Protein AF-X1A6H8-F1 (afdb_monomer_lite)

pLDDT: mean 92.16, std 10.19, range [49.0, 98.06]

Secondary structure (DSSP, 8-state):
---PEEEEEEEE--SSHHHHHHTHHHHHHHHHHHHHHHHHTSSEEEEE-SS-B-SHHHHHHHHHHHHHHT-SEEEEEESS---GGGGS---

Foldseek 3Di:
DDPAAEEEEAAEFALPVVRCVVCVVVSVVVQVVVQCVVVVVVRHDYDYQPDHDNDLVSLVVSVVVCVVVVGPYYD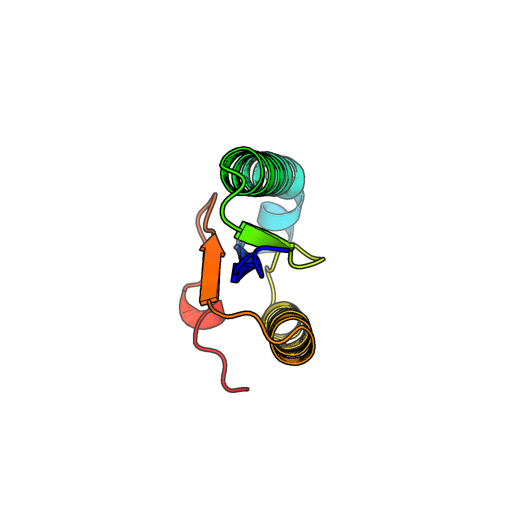YHYSDDYDPVSVVDDD

InterPro domains:
  IPR009015 L-fucose isomerase, N-terminal/central domain superfamily [SSF53743] (2-89)
  IPR012888 L-fucose isomerase, N-terminal-1 [PF07881] (4-88)
  IPR038391 L-fucose isomerase, domain 1 superfamily [G3DSA:3.40.50.1070] (1-90)

Organism: NCBI:txid412755

Sequence (91 aa):
MSNKRKLGLLTFSDGRKAVHEELLSVNKKFHDEVVSALETTGEVEVIPGETIIHEPRQAREQAAKLKTARVDATILNFSIWSFPSYTILPT

Structure (mmCIF, N/CA/C/O backbone):
data_AF-X1A6H8-F1
#
_entry.id   AF-X1A6H8-F1
#
loop_
_atom_site.group_PDB
_atom_site.id
_atom_site.type_symbol
_atom_site.label_atom_id
_atom_site.label_alt_id
_atom_site.label_comp_id
_atom_site.label_asym_id
_atom_site.label_entity_id
_atom_site.label_seq_id
_atom_site.pdbx_PDB_ins_code
_atom_site.Cartn_x
_atom_site.Cartn_y
_atom_site.Cartn_z
_atom_site.occupancy
_atom_site.B_iso_or_equiv
_atom_site.auth_seq_id
_atom_site.auth_comp_id
_atom_site.auth_asym_id
_atom_site.auth_atom_id
_atom_site.pdbx_PDB_model_num
ATOM 1 N N . MET A 1 1 ? -11.688 -0.599 25.406 1.00 49.00 1 MET A N 1
ATOM 2 C CA . MET A 1 1 ? -10.706 -0.302 24.341 1.00 49.00 1 MET A CA 1
ATOM 3 C C . MET A 1 1 ? -11.477 -0.230 23.035 1.00 49.00 1 MET A C 1
ATOM 5 O O . MET A 1 1 ? -12.216 -1.165 22.757 1.00 49.00 1 MET A O 1
ATOM 9 N N . SER A 1 2 ? -11.415 0.890 22.312 1.00 59.84 2 SER A N 1
ATOM 10 C CA . SER A 1 2 ? -12.064 0.997 20.997 1.00 59.84 2 SER A CA 1
ATOM 11 C C . SER A 1 2 ? -11.315 0.096 20.014 1.00 59.84 2 SER A C 1
ATOM 13 O O . SER A 1 2 ? -10.096 0.214 19.903 1.00 59.84 2 SER A O 1
ATOM 15 N N . ASN A 1 3 ? -12.012 -0.831 19.357 1.00 81.50 3 ASN A N 1
ATOM 16 C CA . ASN A 1 3 ? -11.427 -1.681 18.321 1.00 81.50 3 ASN A CA 1
ATOM 17 C C . ASN A 1 3 ? -11.240 -0.809 17.069 1.00 81.50 3 ASN A C 1
ATOM 19 O O . ASN A 1 3 ? -12.206 -0.575 16.337 1.00 81.50 3 ASN A O 1
ATOM 23 N N . LYS A 1 4 ? -10.034 -0.260 16.868 1.00 87.31 4 LYS A N 1
ATOM 24 C CA . LYS A 1 4 ? -9.712 0.515 15.661 1.00 87.31 4 LYS A CA 1
ATOM 25 C C . LYS A 1 4 ? -9.946 -0.356 14.424 1.00 87.31 4 LYS A C 1
ATOM 27 O O . LYS A 1 4 ? -9.648 -1.549 14.448 1.00 87.31 4 LYS A O 1
ATOM 32 N N . ARG A 1 5 ? -10.497 0.229 13.356 1.00 94.88 5 ARG A N 1
ATOM 33 C CA . ARG A 1 5 ? -10.697 -0.496 12.091 1.00 94.88 5 ARG A CA 1
ATOM 34 C C . ARG A 1 5 ? -9.349 -0.757 11.434 1.00 94.88 5 ARG A C 1
ATOM 36 O O . ARG A 1 5 ? -8.511 0.142 11.395 1.00 94.88 5 ARG A O 1
ATOM 43 N N . LYS A 1 6 ? -9.150 -1.964 10.912 1.00 97.06 6 LYS A N 1
ATOM 44 C CA . LYS A 1 6 ? -7.914 -2.354 10.229 1.00 97.06 6 LYS A CA 1
ATOM 45 C C . LYS A 1 6 ? -7.996 -1.981 8.761 1.00 97.06 6 LYS A C 1
ATOM 47 O O . LYS A 1 6 ? -8.854 -2.487 8.040 1.00 97.06 6 LYS A O 1
ATOM 52 N N . LEU A 1 7 ? -7.090 -1.133 8.304 1.00 97.81 7 LEU A N 1
ATOM 53 C CA . LEU A 1 7 ? -7.073 -0.631 6.937 1.00 97.81 7 LEU A CA 1
ATOM 54 C C . LEU A 1 7 ? -5.816 -1.117 6.221 1.00 97.81 7 LEU A C 1
ATOM 56 O O . LEU A 1 7 ? -4.705 -0.740 6.577 1.00 97.81 7 LEU A O 1
ATOM 60 N N . GLY A 1 8 ? -5.985 -1.965 5.212 1.00 97.94 8 GLY A N 1
ATOM 61 C CA . GLY A 1 8 ? -4.885 -2.404 4.363 1.00 97.94 8 GLY A CA 1
ATOM 62 C C . GLY A 1 8 ? -4.441 -1.304 3.400 1.00 97.94 8 GLY A C 1
ATOM 63 O O . GLY A 1 8 ? -5.286 -0.586 2.866 1.00 97.94 8 GLY A O 1
ATOM 64 N N . LEU A 1 9 ? -3.141 -1.196 3.129 1.00 97.81 9 LEU A N 1
ATOM 65 C CA . LEU A 1 9 ? -2.599 -0.249 2.148 1.00 97.81 9 LEU A CA 1
ATOM 66 C C . LEU A 1 9 ? -1.643 -0.958 1.188 1.00 97.81 9 LEU A C 1
ATOM 68 O O . LEU A 1 9 ? -0.589 -1.430 1.604 1.00 97.81 9 LEU A O 1
ATOM 72 N N . LEU A 1 10 ? -1.977 -0.990 -0.102 1.00 96.94 10 LEU A N 1
ATOM 73 C CA . LEU A 1 10 ? -1.108 -1.518 -1.156 1.00 96.94 10 LEU A CA 1
ATOM 74 C C . LEU A 1 10 ? -0.683 -0.386 -2.089 1.00 96.94 10 LEU A C 1
ATOM 76 O O . LEU A 1 10 ? -1.540 0.260 -2.684 1.00 96.94 10 LEU A O 1
ATOM 80 N N . THR A 1 11 ? 0.623 -0.165 -2.242 1.00 96.94 11 THR A N 1
ATOM 81 C CA . THR A 1 11 ? 1.155 0.834 -3.181 1.00 96.94 11 THR A CA 1
ATOM 82 C C . THR A 1 11 ? 1.624 0.162 -4.466 1.00 96.94 11 THR A C 1
ATOM 84 O O . THR A 1 11 ? 2.379 -0.813 -4.420 1.00 96.94 11 THR A O 1
ATOM 87 N N . PHE A 1 12 ? 1.209 0.710 -5.605 1.00 96.00 12 PHE A N 1
ATOM 88 C CA . PHE A 1 12 ? 1.527 0.206 -6.938 1.00 96.00 12 PHE A CA 1
ATOM 89 C C . PHE A 1 12 ? 2.511 1.124 -7.665 1.00 96.00 12 PHE A C 1
ATOM 91 O O . PHE A 1 12 ? 2.528 2.337 -7.469 1.00 96.00 12 PHE A O 1
ATOM 98 N N . SER A 1 13 ? 3.319 0.525 -8.530 1.00 96.00 13 SER A N 1
ATOM 99 C CA . SER A 1 13 ? 4.361 1.167 -9.324 1.00 96.00 13 SER A CA 1
ATOM 100 C C . SER A 1 13 ? 4.278 0.710 -10.783 1.00 96.00 13 SER A C 1
ATOM 102 O O . SER A 1 13 ? 3.437 -0.120 -11.151 1.00 96.00 13 SER A O 1
ATOM 104 N N . ASP A 1 14 ? 5.126 1.275 -11.634 1.00 94.75 14 ASP A N 1
ATOM 105 C CA . ASP A 1 14 ? 5.180 0.950 -13.055 1.00 94.75 14 ASP A CA 1
ATOM 106 C C . ASP A 1 14 ? 5.752 -0.458 -13.252 1.00 94.75 14 ASP A C 1
ATOM 108 O O . ASP A 1 14 ? 6.775 -0.800 -12.670 1.00 94.75 14 ASP A O 1
ATOM 112 N N . GLY A 1 15 ? 5.128 -1.287 -14.091 1.00 93.19 15 GLY A N 1
ATOM 113 C CA . GLY A 1 15 ? 5.605 -2.657 -14.312 1.00 93.19 15 GLY A CA 1
ATOM 114 C C . GLY A 1 15 ? 6.941 -2.756 -15.054 1.00 93.19 15 GLY A C 1
ATOM 115 O O . GLY A 1 15 ? 7.574 -3.812 -15.042 1.00 93.19 15 GLY A O 1
ATOM 116 N N . ARG A 1 16 ? 7.409 -1.674 -15.687 1.00 94.56 16 ARG A N 1
ATOM 117 C CA . ARG A 1 16 ? 8.739 -1.618 -16.304 1.00 94.56 16 ARG A CA 1
ATOM 118 C C . ARG A 1 16 ? 9.787 -1.463 -15.206 1.00 94.56 16 ARG A C 1
ATOM 120 O O . ARG A 1 16 ? 9.902 -0.403 -14.599 1.00 94.56 16 ARG A O 1
ATOM 127 N N . LYS A 1 17 ? 10.601 -2.503 -15.008 1.00 95.50 17 LYS A N 1
ATOM 128 C CA . LYS A 1 17 ? 11.605 -2.584 -13.933 1.00 95.50 17 LYS A CA 1
ATOM 129 C C . LYS A 1 17 ? 12.484 -1.332 -13.789 1.00 95.50 17 LYS A C 1
ATOM 131 O O . LYS A 1 17 ? 12.622 -0.837 -12.683 1.00 95.50 17 LYS A O 1
ATOM 136 N N . ALA A 1 18 ? 13.008 -0.787 -14.888 1.00 96.88 18 ALA A N 1
ATOM 137 C CA . ALA A 1 18 ? 13.846 0.415 -14.832 1.00 96.88 18 ALA A CA 1
ATOM 138 C C . ALA A 1 18 ? 13.105 1.631 -14.237 1.00 96.88 18 ALA A C 1
ATOM 140 O O . ALA A 1 18 ? 13.658 2.349 -13.414 1.00 96.88 18 ALA A O 1
ATOM 141 N N . VAL A 1 19 ? 11.830 1.818 -14.600 1.00 96.50 19 VAL A N 1
ATOM 142 C CA . VAL A 1 19 ? 10.985 2.909 -14.083 1.00 96.50 19 VAL A CA 1
ATOM 143 C C . VAL A 1 19 ? 10.607 2.656 -12.622 1.00 96.50 19 VAL A C 1
ATOM 145 O O . VAL A 1 19 ? 10.615 3.579 -11.811 1.00 96.50 19 VAL A O 1
ATOM 148 N N . HIS A 1 20 ? 10.303 1.402 -12.272 1.00 96.12 20 HIS A N 1
ATOM 149 C CA . HIS A 1 20 ? 10.061 0.998 -10.888 1.00 96.12 20 HIS A CA 1
ATOM 150 C C . HIS A 1 20 ? 11.250 1.336 -9.982 1.00 96.12 20 HIS A C 1
ATOM 152 O O . HIS A 1 20 ? 11.059 1.944 -8.932 1.00 96.12 20 HIS A O 1
ATOM 158 N N . GLU A 1 21 ? 12.463 0.965 -10.397 1.00 97.31 21 GLU A N 1
ATOM 159 C CA . GLU A 1 21 ? 13.699 1.199 -9.646 1.00 97.31 21 GLU A CA 1
ATOM 160 C C . GLU A 1 21 ? 13.998 2.697 -9.501 1.00 97.31 21 GLU A C 1
ATOM 162 O O . GLU A 1 21 ? 14.286 3.157 -8.395 1.00 97.31 21 GLU A O 1
ATOM 167 N N . GLU A 1 22 ? 13.857 3.468 -10.584 1.00 97.75 22 GLU A N 1
ATOM 168 C CA . GLU A 1 22 ? 14.052 4.924 -10.584 1.00 97.75 22 GLU A CA 1
ATOM 169 C C . GLU A 1 22 ? 13.087 5.639 -9.622 1.00 97.75 22 GLU A C 1
ATOM 171 O O . GLU A 1 22 ? 13.482 6.541 -8.881 1.00 97.75 22 GLU A O 1
ATOM 176 N N . LEU A 1 23 ? 11.822 5.211 -9.590 1.00 96.94 23 LEU A N 1
ATOM 177 C CA . LEU A 1 23 ? 10.752 5.856 -8.822 1.00 96.94 23 LEU A CA 1
ATOM 178 C C . LEU A 1 23 ? 10.442 5.151 -7.493 1.00 96.94 23 LEU A C 1
ATOM 180 O O . LEU A 1 23 ? 9.434 5.461 -6.846 1.00 96.94 23 LEU A O 1
ATOM 184 N 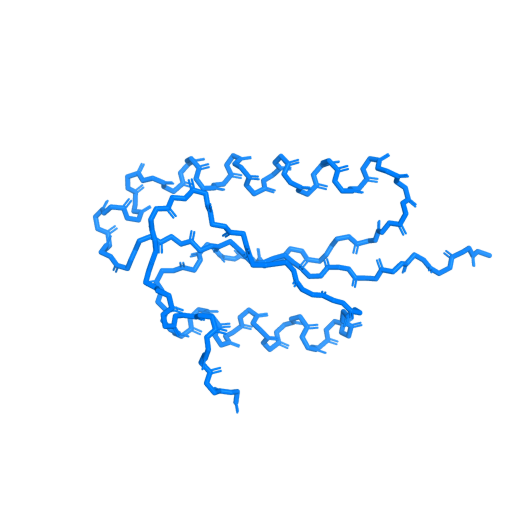N . LEU A 1 24 ? 11.276 4.204 -7.053 1.00 96.69 24 LEU A N 1
ATOM 185 C CA . LEU A 1 24 ? 11.031 3.438 -5.829 1.00 96.69 24 LEU A CA 1
ATOM 186 C C . LEU A 1 24 ? 11.014 4.343 -4.590 1.00 96.69 24 LEU A C 1
ATOM 188 O O . LEU A 1 24 ? 10.139 4.215 -3.733 1.00 96.69 24 LEU A O 1
ATOM 192 N N . SER A 1 25 ? 11.944 5.298 -4.522 1.00 97.06 25 SER A N 1
ATOM 193 C CA . SER A 1 25 ? 12.036 6.273 -3.428 1.00 97.06 25 SER A CA 1
ATOM 194 C C . SER A 1 25 ? 10.809 7.187 -3.366 1.00 97.06 25 SER A C 1
ATOM 196 O O . SER A 1 25 ? 10.293 7.453 -2.281 1.00 97.06 25 SER A O 1
ATOM 198 N N . VAL A 1 26 ? 10.293 7.606 -4.526 1.00 96.38 26 VAL A N 1
ATOM 199 C CA . VAL A 1 26 ? 9.074 8.416 -4.651 1.00 96.38 26 VAL A CA 1
ATOM 200 C C . VAL A 1 26 ? 7.856 7.630 -4.166 1.00 96.38 26 VAL A C 1
ATOM 202 O O . VAL A 1 26 ? 7.088 8.129 -3.345 1.00 96.38 26 VAL A O 1
ATOM 205 N N . ASN A 1 27 ? 7.708 6.375 -4.602 1.00 96.81 27 ASN A N 1
ATOM 206 C CA . ASN A 1 27 ? 6.627 5.501 -4.142 1.00 96.81 27 ASN A CA 1
ATOM 207 C C . ASN A 1 27 ? 6.675 5.274 -2.630 1.00 96.81 27 ASN A C 1
ATOM 209 O O . ASN A 1 27 ? 5.641 5.371 -1.969 1.00 96.81 27 ASN A O 1
ATOM 213 N N . LYS A 1 28 ? 7.868 5.012 -2.081 1.00 97.19 28 LYS A N 1
ATOM 214 C CA . LYS A 1 28 ? 8.056 4.821 -0.640 1.00 97.19 28 LYS A CA 1
ATOM 215 C C . LYS A 1 28 ? 7.697 6.080 0.147 1.00 97.19 28 LYS A C 1
ATOM 217 O O . LYS A 1 28 ? 6.983 5.978 1.135 1.00 97.19 28 LYS A O 1
ATOM 222 N N . LYS A 1 29 ? 8.125 7.260 -0.313 1.00 97.69 29 LYS A N 1
ATOM 223 C CA . LYS A 1 29 ? 7.779 8.534 0.331 1.00 97.69 29 LYS A CA 1
ATOM 224 C C . LYS A 1 29 ? 6.261 8.708 0.446 1.00 97.69 29 LYS A C 1
ATOM 226 O O . LYS A 1 29 ? 5.759 8.922 1.542 1.00 97.69 29 LYS A O 1
ATOM 231 N N . PHE A 1 30 ? 5.530 8.569 -0.660 1.00 97.12 30 PHE A N 1
ATOM 232 C CA . PHE A 1 30 ? 4.072 8.721 -0.643 1.00 97.12 30 PHE A CA 1
ATOM 233 C C . PHE A 1 30 ? 3.366 7.611 0.145 1.00 97.12 30 PHE A C 1
ATOM 235 O O . PHE A 1 30 ? 2.354 7.869 0.787 1.00 97.12 30 PHE A O 1
ATOM 242 N N . HIS A 1 31 ? 3.894 6.383 0.125 1.00 97.31 31 HIS A N 1
ATOM 243 C CA . HIS A 1 31 ? 3.402 5.305 0.983 1.00 97.31 31 HIS A CA 1
ATOM 244 C C . HIS A 1 31 ? 3.496 5.695 2.465 1.00 97.31 31 HIS A C 1
ATOM 246 O O . HIS A 1 31 ? 2.488 5.642 3.168 1.00 97.31 31 HIS A O 1
ATOM 252 N N . ASP A 1 32 ? 4.674 6.135 2.914 1.00 97.81 32 ASP A N 1
ATOM 253 C CA . ASP A 1 32 ? 4.925 6.513 4.308 1.00 97.81 32 ASP A CA 1
ATOM 254 C C . ASP A 1 32 ? 4.048 7.715 4.730 1.00 97.81 32 ASP A C 1
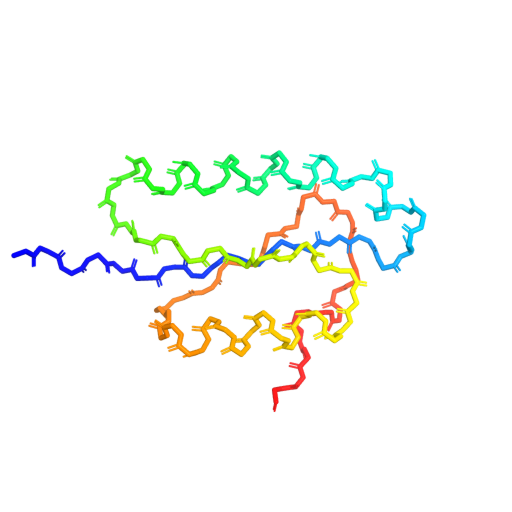ATOM 256 O O . ASP A 1 32 ? 3.495 7.728 5.831 1.00 97.81 32 ASP A O 1
ATOM 260 N N . GLU A 1 33 ? 3.852 8.697 3.840 1.00 97.81 33 GLU A N 1
ATOM 261 C CA . GLU A 1 33 ? 2.963 9.848 4.073 1.00 97.81 33 GLU A CA 1
ATOM 262 C C . GLU A 1 33 ? 1.494 9.427 4.249 1.00 97.81 33 GLU A C 1
ATOM 264 O O . GLU A 1 33 ? 0.822 9.922 5.155 1.00 97.81 33 GLU A O 1
ATOM 269 N N . VAL A 1 34 ? 0.997 8.485 3.437 1.00 97.75 34 VAL A N 1
ATOM 270 C CA . VAL A 1 34 ? -0.376 7.964 3.563 1.00 97.75 34 VAL A CA 1
A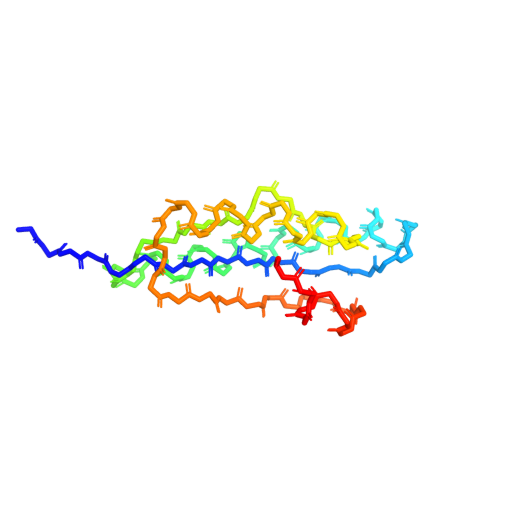TOM 271 C C . VAL A 1 34 ? -0.555 7.189 4.867 1.00 97.75 34 VAL A C 1
ATOM 273 O O . VAL A 1 34 ? -1.548 7.409 5.562 1.00 97.75 34 VAL A O 1
ATOM 276 N N . VAL A 1 35 ? 0.398 6.322 5.231 1.00 98.00 35 VAL A N 1
ATOM 277 C CA . VAL A 1 35 ? 0.368 5.600 6.516 1.00 98.00 35 VAL A CA 1
ATOM 278 C C . VAL A 1 35 ? 0.308 6.599 7.670 1.00 98.00 35 VAL A C 1
ATOM 280 O O . VAL A 1 35 ? -0.615 6.545 8.481 1.00 98.00 35 VAL A O 1
ATOM 283 N N . SER A 1 36 ? 1.235 7.560 7.696 1.00 98.06 36 SER A N 1
ATOM 284 C CA . SER A 1 36 ? 1.317 8.560 8.762 1.00 98.06 36 SER A CA 1
ATOM 285 C C . SER A 1 36 ? 0.040 9.397 8.872 1.00 98.06 36 SER A C 1
ATOM 287 O O . SER A 1 36 ? -0.468 9.595 9.979 1.00 98.06 36 SER A O 1
ATOM 289 N N . ALA A 1 37 ? -0.522 9.848 7.747 1.00 97.94 37 ALA A N 1
ATOM 290 C CA . ALA A 1 37 ? -1.751 10.637 7.735 1.00 97.94 37 ALA A CA 1
ATOM 291 C C . ALA A 1 37 ? -2.951 9.851 8.287 1.00 97.94 37 ALA A C 1
ATOM 293 O O . ALA A 1 37 ? -3.717 10.380 9.095 1.00 97.94 37 ALA A O 1
ATOM 294 N N . LEU A 1 38 ? -3.097 8.583 7.889 1.00 97.19 38 LEU A N 1
ATOM 295 C CA . LEU A 1 38 ? -4.179 7.713 8.352 1.00 97.19 38 LEU A CA 1
ATOM 296 C C . LEU A 1 38 ? -4.044 7.384 9.842 1.00 97.19 38 LEU A C 1
ATOM 298 O O . LEU A 1 38 ? -5.021 7.490 10.580 1.00 97.19 38 LEU A O 1
ATOM 302 N N . GLU A 1 39 ? -2.848 7.034 10.312 1.00 96.62 39 GLU A N 1
ATOM 303 C CA . GLU A 1 39 ? -2.624 6.695 11.722 1.00 96.62 39 GLU A CA 1
ATOM 304 C C . GLU A 1 39 ? -2.782 7.901 12.655 1.00 96.62 39 GLU A C 1
ATOM 306 O O . GLU A 1 39 ? -3.322 7.760 13.757 1.00 96.62 39 GLU A O 1
ATOM 311 N N . THR A 1 40 ? -2.385 9.097 12.203 1.00 97.44 40 THR A N 1
ATOM 312 C CA . THR A 1 40 ? -2.509 10.352 12.970 1.00 97.44 40 THR A CA 1
ATOM 313 C C . THR A 1 40 ? -3.963 10.693 13.302 1.00 97.44 40 THR A C 1
ATOM 315 O O . THR A 1 40 ? -4.221 11.335 14.319 1.00 97.44 40 THR A O 1
ATOM 318 N N . THR A 1 41 ? -4.931 10.219 12.509 1.00 95.31 41 THR A N 1
ATOM 319 C CA . THR A 1 41 ? -6.366 10.397 12.811 1.00 95.31 41 THR A CA 1
ATOM 320 C C . THR A 1 41 ? -6.781 9.710 14.116 1.00 95.31 41 THR A C 1
ATOM 322 O O . THR A 1 41 ? -7.751 10.105 14.756 1.00 95.31 41 THR A O 1
ATOM 325 N N . GLY A 1 42 ? -6.064 8.655 14.520 1.00 94.88 42 GLY A N 1
ATOM 326 C CA . GLY A 1 42 ? -6.4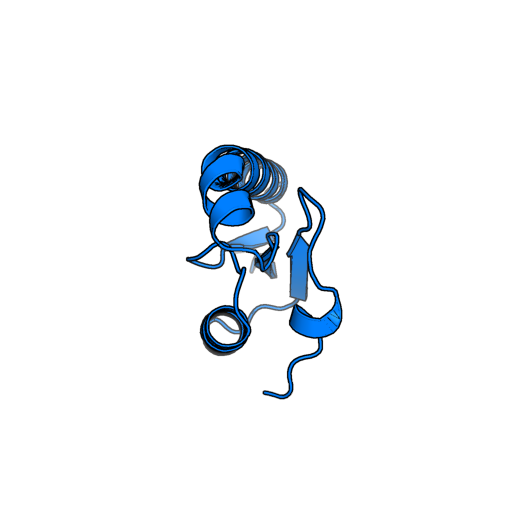33 7.811 15.651 1.00 94.88 42 GLY A CA 1
ATOM 327 C C . GLY A 1 42 ? -7.624 6.876 15.395 1.00 94.88 42 GLY A C 1
ATOM 328 O O . GLY A 1 42 ? -7.950 6.091 16.286 1.00 94.88 42 GLY A O 1
ATOM 329 N N . GLU A 1 43 ? -8.236 6.903 14.208 1.00 94.25 43 GLU A N 1
ATOM 330 C CA . GLU A 1 43 ? -9.462 6.154 13.879 1.00 94.25 43 GLU A CA 1
ATOM 331 C C . GLU A 1 43 ? -9.189 4.718 13.404 1.00 94.25 43 GLU A C 1
ATOM 333 O O . GLU A 1 43 ? -9.985 3.805 13.651 1.00 94.25 43 GLU A O 1
ATOM 338 N N . VAL A 1 44 ? -8.047 4.508 12.746 1.00 96.88 44 VAL A N 1
ATOM 339 C CA . VAL A 1 44 ? -7.687 3.245 12.089 1.00 96.88 44 VAL A CA 1
ATOM 340 C C . VAL A 1 44 ? -6.333 2.709 12.556 1.00 96.88 44 VAL A C 1
ATOM 342 O O . VAL A 1 44 ? -5.494 3.441 13.081 1.00 96.88 44 VAL A O 1
ATOM 345 N N . GLU A 1 45 ? -6.143 1.405 12.383 1.00 97.25 45 GLU A N 1
ATOM 346 C CA . GLU A 1 45 ? -4.857 0.706 12.427 1.00 97.25 45 GLU A CA 1
ATOM 347 C C . GLU A 1 45 ? -4.473 0.376 10.981 1.00 97.25 45 GLU A C 1
ATOM 349 O O . GLU A 1 45 ? -5.205 -0.346 10.298 1.00 97.25 45 GLU A O 1
ATOM 354 N N . VAL A 1 46 ? -3.364 0.924 10.484 1.00 97.81 46 VAL A N 1
ATOM 355 C CA . VAL A 1 46 ? -2.943 0.694 9.098 1.00 97.81 46 VAL A CA 1
ATOM 356 C C . VAL A 1 46 ? -2.102 -0.577 9.022 1.00 97.81 46 VAL A C 1
ATOM 358 O O . VAL A 1 46 ? -1.142 -0.745 9.765 1.00 97.81 46 VAL A O 1
ATOM 361 N N . ILE A 1 47 ? -2.450 -1.472 8.097 1.00 97.94 47 ILE A N 1
ATOM 362 C CA . ILE A 1 47 ? -1.673 -2.669 7.763 1.00 97.94 47 ILE A CA 1
ATOM 363 C C . ILE A 1 47 ? -1.043 -2.443 6.379 1.00 97.94 47 ILE A C 1
ATOM 365 O O . ILE A 1 47 ? -1.689 -2.708 5.357 1.00 97.94 47 ILE A O 1
ATOM 369 N N . PRO A 1 48 ? 0.181 -1.895 6.303 1.00 97.06 48 PRO A N 1
ATOM 370 C CA . PRO A 1 48 ? 0.830 -1.630 5.028 1.00 97.06 48 PRO A CA 1
ATOM 371 C C . PRO A 1 48 ? 1.313 -2.923 4.363 1.00 97.06 48 PRO A C 1
ATOM 373 O O . PRO A 1 48 ? 1.773 -3.856 5.022 1.00 97.06 48 PRO A O 1
ATOM 376 N N . GLY A 1 49 ? 1.242 -2.968 3.034 1.00 94.44 49 GLY A N 1
ATOM 377 C CA . GLY A 1 49 ? 1.952 -3.963 2.242 1.00 94.44 49 GLY A CA 1
ATOM 378 C C . GLY A 1 49 ? 3.465 -3.787 2.385 1.00 94.44 49 GLY A C 1
ATOM 379 O O . GLY A 1 49 ? 3.979 -2.674 2.401 1.00 94.44 49 GLY A O 1
ATOM 380 N N . GLU A 1 50 ? 4.194 -4.896 2.444 1.00 95.19 50 GLU A N 1
ATOM 381 C CA . GLU A 1 50 ? 5.648 -4.920 2.661 1.00 95.19 50 GLU A CA 1
ATOM 382 C C . GLU A 1 50 ? 6.461 -4.595 1.398 1.00 95.19 50 GLU A C 1
ATOM 384 O O . GLU A 1 50 ? 7.686 -4.503 1.436 1.00 95.19 50 GLU A O 1
ATOM 389 N N . THR A 1 51 ? 5.814 -4.508 0.237 1.00 95.88 51 THR A N 1
ATOM 390 C CA . THR A 1 51 ? 6.497 -4.332 -1.048 1.00 95.88 51 THR A CA 1
ATOM 391 C C . THR A 1 51 ? 5.682 -3.430 -1.956 1.00 95.88 51 THR A C 1
ATOM 393 O O . THR A 1 51 ? 4.471 -3.607 -2.085 1.00 95.88 51 THR A O 1
ATOM 396 N N . ILE A 1 52 ? 6.361 -2.492 -2.620 1.00 97.06 52 ILE A N 1
ATOM 397 C CA . ILE A 1 52 ? 5.777 -1.689 -3.694 1.00 97.06 52 ILE A CA 1
ATOM 398 C C . ILE A 1 52 ? 5.561 -2.596 -4.911 1.00 97.06 52 ILE A C 1
ATOM 400 O O . ILE A 1 52 ? 6.506 -3.178 -5.438 1.00 97.06 52 ILE A O 1
ATOM 404 N N . ILE A 1 53 ? 4.312 -2.727 -5.344 1.00 96.25 53 ILE A N 1
ATOM 405 C CA . ILE A 1 53 ? 3.890 -3.707 -6.345 1.00 96.25 53 ILE A CA 1
ATOM 406 C C . ILE A 1 53 ? 4.207 -3.192 -7.749 1.00 96.25 53 ILE A C 1
ATOM 408 O O . ILE A 1 53 ? 3.629 -2.201 -8.188 1.00 96.25 53 ILE A O 1
ATOM 412 N N . HIS A 1 54 ? 5.052 -3.904 -8.486 1.00 95.31 54 HIS A N 1
ATOM 413 C CA . HIS A 1 54 ? 5.253 -3.702 -9.926 1.00 95.31 54 HIS A CA 1
ATOM 414 C C . HIS A 1 54 ? 5.061 -4.988 -10.750 1.00 95.31 54 HIS A C 1
ATOM 416 O O . HIS A 1 54 ? 5.061 -4.937 -11.981 1.00 95.31 54 HIS A O 1
ATOM 422 N N . GLU A 1 55 ? 4.835 -6.130 -10.092 1.00 94.25 55 GLU A N 1
ATOM 423 C CA . GLU A 1 55 ? 4.563 -7.425 -10.720 1.00 94.25 55 GLU A CA 1
ATOM 424 C C . GLU A 1 55 ? 3.292 -8.090 -10.159 1.00 94.25 55 GLU A C 1
ATOM 426 O O . GLU A 1 55 ? 2.997 -7.972 -8.964 1.00 94.25 55 GLU A O 1
ATOM 431 N N . PRO A 1 56 ? 2.577 -8.906 -10.961 1.00 92.62 56 PRO A N 1
ATOM 432 C CA . PRO A 1 56 ? 1.389 -9.623 -10.496 1.00 92.62 56 PRO A CA 1
ATOM 433 C C . PRO A 1 56 ? 1.624 -10.548 -9.295 1.00 92.62 56 PRO A C 1
ATOM 435 O O . PRO A 1 56 ? 0.759 -10.679 -8.429 1.00 92.62 56 PRO A O 1
ATOM 438 N N . ARG A 1 57 ? 2.797 -11.192 -9.214 1.00 93.19 57 ARG A N 1
ATOM 439 C CA . ARG A 1 57 ? 3.137 -12.084 -8.095 1.00 93.19 57 ARG A CA 1
ATOM 440 C C . ARG A 1 57 ? 3.130 -11.329 -6.762 1.00 93.19 57 ARG A C 1
ATOM 442 O O . ARG A 1 57 ? 2.534 -11.809 -5.802 1.00 93.19 57 ARG A O 1
ATOM 449 N N . GLN A 1 58 ? 3.722 -10.133 -6.733 1.00 95.19 58 GLN A N 1
ATOM 450 C CA . GLN A 1 58 ? 3.772 -9.282 -5.541 1.00 95.19 58 GLN A CA 1
ATOM 451 C C . GLN A 1 58 ? 2.363 -8.875 -5.102 1.00 95.19 58 GLN A C 1
ATOM 453 O O . GLN A 1 58 ? 2.041 -8.969 -3.922 1.00 95.19 58 GLN A O 1
ATOM 458 N N . ALA A 1 59 ? 1.495 -8.496 -6.044 1.00 93.75 59 ALA A N 1
ATOM 459 C CA . ALA A 1 59 ? 0.111 -8.145 -5.733 1.00 93.75 59 ALA A CA 1
ATOM 460 C C . ALA A 1 59 ? -0.638 -9.289 -5.027 1.00 93.75 59 ALA A C 1
ATOM 462 O O . ALA A 1 59 ? -1.292 -9.061 -4.010 1.00 93.75 59 ALA A O 1
ATOM 463 N N . ARG A 1 60 ? -0.493 -10.532 -5.514 1.00 93.50 60 ARG A N 1
ATOM 464 C CA . ARG A 1 60 ? -1.122 -11.716 -4.899 1.00 93.50 60 ARG A CA 1
ATOM 465 C C . ARG A 1 60 ? -0.570 -12.000 -3.501 1.00 93.50 60 ARG A C 1
ATOM 467 O O . ARG A 1 60 ? -1.341 -12.286 -2.587 1.00 93.50 60 ARG A O 1
ATOM 474 N N . GLU A 1 61 ? 0.744 -11.891 -3.322 1.00 94.69 61 GLU A N 1
ATOM 475 C CA . GLU A 1 61 ? 1.400 -12.096 -2.024 1.00 94.69 61 GLU A CA 1
ATOM 476 C C . GLU A 1 61 ? 0.944 -11.069 -0.985 1.00 94.69 61 GLU A C 1
ATOM 478 O O . GLU A 1 61 ? 0.576 -11.440 0.130 1.00 94.69 61 GLU A O 1
ATOM 483 N N . GLN A 1 62 ? 0.904 -9.786 -1.350 1.00 95.62 62 GLN A N 1
ATOM 484 C CA . GLN A 1 62 ? 0.471 -8.729 -0.436 1.00 95.62 62 GLN A CA 1
ATOM 485 C C . GLN A 1 62 ? -1.035 -8.813 -0.141 1.00 95.62 62 GLN A C 1
ATOM 487 O O . GLN A 1 62 ? -1.443 -8.667 1.011 1.00 95.62 62 GLN A O 1
ATOM 492 N N . ALA A 1 63 ? -1.868 -9.150 -1.131 1.00 93.56 63 ALA A N 1
ATOM 493 C CA . ALA A 1 63 ? -3.295 -9.388 -0.909 1.00 93.56 63 ALA A CA 1
ATOM 494 C C . ALA A 1 63 ? -3.545 -10.552 0.069 1.00 93.56 63 ALA A C 1
ATOM 496 O O . ALA A 1 63 ? -4.386 -10.442 0.965 1.00 93.56 63 ALA A O 1
ATOM 497 N N . ALA A 1 64 ? -2.788 -11.650 -0.042 1.00 94.44 64 ALA A N 1
ATOM 498 C CA . ALA A 1 64 ? -2.877 -12.775 0.891 1.00 94.44 64 ALA A CA 1
ATOM 499 C C . ALA A 1 64 ? -2.494 -12.380 2.329 1.00 94.44 64 ALA A C 1
ATOM 501 O O . ALA A 1 64 ? -3.126 -12.840 3.287 1.00 94.44 64 ALA A O 1
ATOM 502 N N . LYS A 1 65 ? -1.509 -11.487 2.493 1.00 94.56 65 LYS A N 1
ATOM 503 C CA . LYS A 1 65 ? -1.130 -10.936 3.804 1.00 94.56 65 LYS A CA 1
ATOM 504 C C . LYS A 1 65 ? -2.248 -10.100 4.412 1.00 94.56 65 LYS A C 1
ATOM 506 O O . LYS A 1 65 ? -2.645 -10.369 5.544 1.00 94.56 65 LYS A O 1
ATOM 511 N N . LEU A 1 66 ? -2.824 -9.165 3.653 1.00 95.69 66 LEU A N 1
ATOM 512 C CA . LEU A 1 66 ? -3.950 -8.352 4.130 1.00 95.69 66 LEU A CA 1
ATOM 513 C C . LEU A 1 66 ? -5.171 -9.213 4.487 1.00 95.69 66 LEU A C 1
ATOM 515 O O . LEU A 1 66 ? -5.805 -8.999 5.522 1.00 95.69 66 LEU A O 1
ATOM 519 N N . LYS A 1 67 ? -5.455 -10.247 3.684 1.00 94.56 67 LYS A N 1
ATOM 520 C CA . LYS A 1 67 ? -6.500 -11.239 3.980 1.00 94.56 67 LYS A CA 1
ATOM 521 C C . LYS A 1 67 ? -6.233 -11.970 5.298 1.00 94.56 67 LYS A C 1
ATOM 523 O O . LYS A 1 67 ? -7.145 -12.126 6.106 1.00 94.56 67 LYS A O 1
ATOM 528 N N . THR A 1 68 ? -4.990 -12.387 5.536 1.00 96.00 68 THR A N 1
ATOM 529 C CA . THR A 1 68 ? -4.573 -13.054 6.783 1.00 96.00 68 THR A CA 1
ATOM 530 C C . THR A 1 68 ? -4.693 -12.119 7.988 1.00 96.00 68 THR A C 1
ATOM 532 O O . THR A 1 68 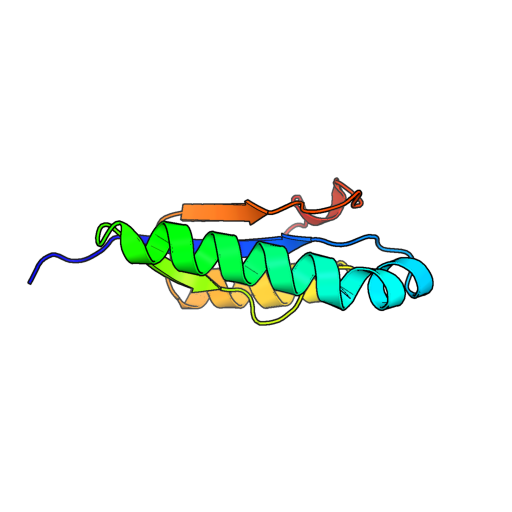? -5.155 -12.540 9.048 1.00 96.00 68 THR A O 1
ATOM 535 N N . ALA A 1 69 ? -4.367 -10.837 7.809 1.00 95.62 69 ALA A N 1
ATOM 536 C CA . ALA A 1 69 ? -4.519 -9.793 8.822 1.00 95.62 69 ALA A CA 1
ATOM 537 C C . ALA A 1 69 ? -5.986 -9.412 9.114 1.00 95.62 69 ALA A C 1
ATOM 539 O O . ALA A 1 69 ? -6.243 -8.714 10.101 1.00 95.62 69 ALA A O 1
ATOM 540 N N . ARG A 1 70 ? -6.938 -9.899 8.300 1.00 95.56 70 ARG A N 1
ATOM 541 C CA . ARG A 1 70 ? -8.381 -9.619 8.391 1.00 95.56 70 ARG A CA 1
ATOM 542 C C . ARG A 1 70 ? -8.679 -8.117 8.397 1.00 95.56 70 ARG A C 1
ATOM 544 O O . ARG A 1 70 ? -9.365 -7.627 9.289 1.00 95.56 70 ARG A O 1
ATOM 551 N N . VAL A 1 71 ? -8.121 -7.394 7.425 1.00 96.69 71 VAL A N 1
ATOM 552 C CA . VAL A 1 71 ? -8.417 -5.965 7.247 1.00 96.69 71 VAL A CA 1
ATOM 553 C C . VAL A 1 71 ? -9.894 -5.747 6.902 1.00 96.69 71 VAL A C 1
ATOM 555 O O . VAL A 1 71 ? -10.495 -6.550 6.190 1.00 96.69 71 VAL A O 1
ATOM 558 N N . ASP A 1 72 ? -10.469 -4.654 7.397 1.00 96.69 72 ASP A N 1
ATOM 559 C CA . ASP A 1 72 ? -11.860 -4.260 7.149 1.00 96.69 72 ASP A CA 1
ATOM 560 C C . ASP A 1 72 ? -12.040 -3.632 5.757 1.00 96.69 72 ASP A C 1
ATOM 562 O O . ASP A 1 72 ? -13.110 -3.717 5.158 1.00 96.69 72 ASP A O 1
ATOM 566 N N . ALA A 1 73 ? -10.990 -2.987 5.244 1.00 95.56 73 ALA A N 1
ATOM 567 C CA . ALA A 1 73 ? -10.946 -2.375 3.922 1.00 95.56 73 ALA A CA 1
ATOM 568 C C . ALA A 1 73 ? -9.506 -2.343 3.390 1.00 95.56 73 ALA A C 1
ATOM 570 O O . ALA A 1 73 ? -8.548 -2.575 4.129 1.00 95.56 73 ALA A O 1
ATOM 571 N N . THR A 1 74 ? -9.335 -2.064 2.098 1.00 95.94 74 THR A N 1
ATOM 572 C CA . THR A 1 74 ? -8.017 -1.906 1.467 1.00 95.94 74 THR A CA 1
ATOM 573 C C . THR A 1 74 ? -7.998 -0.663 0.589 1.00 95.94 74 THR A C 1
ATOM 575 O O . THR A 1 74 ? -8.875 -0.485 -0.254 1.00 95.94 74 THR A O 1
ATOM 578 N N . ILE A 1 75 ? -6.981 0.175 0.768 1.00 95.81 75 ILE A N 1
ATOM 579 C CA . ILE A 1 75 ? -6.644 1.279 -0.126 1.00 95.81 75 ILE A CA 1
ATOM 580 C C . ILE A 1 75 ? -5.641 0.776 -1.159 1.00 95.81 75 ILE A C 1
ATOM 582 O O . ILE A 1 75 ? -4.607 0.195 -0.820 1.00 95.81 75 ILE A O 1
ATOM 586 N N . LEU A 1 76 ? -5.943 1.045 -2.426 1.00 95.19 76 LEU A N 1
ATOM 587 C CA . LEU A 1 76 ? -5.027 0.852 -3.541 1.00 95.19 76 LEU A CA 1
ATOM 588 C C . LEU A 1 76 ? -4.416 2.213 -3.869 1.00 95.19 76 LEU A C 1
ATOM 590 O O . LEU A 1 76 ? -5.085 3.092 -4.409 1.00 95.19 76 LEU A O 1
ATOM 594 N N . ASN A 1 77 ? -3.166 2.400 -3.465 1.00 95.06 77 ASN A N 1
ATOM 595 C CA . ASN A 1 77 ? -2.450 3.656 -3.588 1.00 95.06 77 ASN A CA 1
ATOM 596 C C . ASN A 1 77 ? -1.613 3.684 -4.874 1.00 95.06 77 ASN A C 1
ATOM 598 O O . ASN A 1 77 ? -0.756 2.826 -5.096 1.00 95.06 77 ASN A O 1
ATOM 602 N N . PHE A 1 78 ? -1.848 4.698 -5.701 1.00 93.56 78 PHE A N 1
ATOM 603 C CA . PHE A 1 78 ? -1.166 4.911 -6.972 1.00 93.56 78 PHE A CA 1
ATOM 604 C C . PHE A 1 78 ? -0.454 6.257 -6.948 1.00 93.56 78 PHE A C 1
ATOM 606 O O . PHE A 1 78 ? -1.043 7.291 -7.256 1.00 93.56 78 PHE A O 1
ATOM 613 N N . SER A 1 79 ? 0.824 6.241 -6.583 1.00 88.50 79 SER A N 1
ATOM 614 C CA . SER A 1 79 ? 1.631 7.463 -6.502 1.00 88.50 79 SER A CA 1
ATOM 615 C C . SER A 1 79 ? 2.230 7.877 -7.852 1.00 88.50 79 SER A C 1
ATOM 617 O O . SER A 1 79 ? 2.714 8.996 -8.000 1.00 88.50 79 SER A O 1
ATOM 619 N N . ILE A 1 80 ? 2.225 6.963 -8.827 1.00 91.06 80 ILE A N 1
ATOM 620 C CA . ILE A 1 80 ? 2.721 7.133 -10.198 1.00 91.06 80 ILE A CA 1
ATOM 621 C C . ILE A 1 80 ? 1.844 6.327 -11.174 1.00 91.06 80 ILE A C 1
ATOM 623 O O . ILE A 1 80 ? 0.935 5.609 -10.753 1.00 91.06 80 ILE A O 1
ATOM 627 N N . TRP A 1 81 ? 2.132 6.397 -12.479 1.00 91.31 81 TRP A N 1
ATOM 628 C CA . TRP A 1 81 ? 1.499 5.508 -13.458 1.00 91.31 81 TRP A CA 1
ATOM 629 C C . TRP A 1 81 ? 1.781 4.028 -13.142 1.00 91.31 81 TRP A C 1
ATOM 631 O O . TRP A 1 81 ? 2.912 3.649 -12.839 1.00 91.31 81 TRP A O 1
ATOM 641 N N . SER A 1 82 ? 0.751 3.184 -13.240 1.00 90.38 82 SER A N 1
ATOM 642 C CA . SER A 1 82 ? 0.838 1.738 -13.023 1.00 90.38 82 SER A CA 1
ATOM 643 C C . SER A 1 82 ? -0.115 0.991 -13.957 1.00 90.38 82 SER A C 1
ATOM 645 O O . SER A 1 82 ? -1.090 1.560 -14.450 1.00 90.38 82 SER A O 1
ATOM 647 N N . PHE A 1 83 ? 0.150 -0.296 -14.199 1.00 85.25 83 PHE A N 1
ATOM 648 C CA . PHE A 1 83 ? -0.749 -1.139 -14.981 1.00 85.25 83 PHE A CA 1
ATOM 649 C C . PHE A 1 83 ? -2.020 -1.441 -14.171 1.00 85.25 83 PHE A C 1
ATOM 651 O O . PHE A 1 83 ? -1.939 -2.108 -13.135 1.00 85.25 83 PHE A O 1
ATOM 658 N N . PRO A 1 84 ? -3.212 -1.028 -14.641 1.00 77.81 84 PRO A N 1
ATOM 659 C CA . PRO A 1 84 ? -4.446 -1.173 -13.871 1.00 77.81 84 PRO A CA 1
ATOM 660 C C . PRO A 1 84 ? -4.821 -2.638 -13.621 1.00 77.81 84 PRO A C 1
ATOM 662 O O . PRO A 1 84 ? -5.517 -2.937 -12.661 1.00 77.81 84 PRO A O 1
ATOM 665 N N . SER A 1 85 ? -4.323 -3.578 -14.430 1.00 79.94 85 SER A N 1
ATOM 666 C CA . SER A 1 85 ? -4.573 -5.012 -14.253 1.00 79.94 85 SER A CA 1
ATOM 667 C C . SER A 1 85 ? -4.072 -5.572 -12.920 1.00 79.94 85 SER A C 1
ATOM 669 O O . SER A 1 85 ? -4.561 -6.613 -12.489 1.00 79.94 85 SER A O 1
ATOM 671 N N . TYR A 1 86 ? -3.121 -4.914 -12.248 1.00 77.62 86 TYR A N 1
ATOM 672 C CA . TYR A 1 86 ? -2.585 -5.390 -10.968 1.00 77.62 86 TYR A CA 1
ATOM 673 C C . TYR A 1 86 ? -3.597 -5.333 -9.817 1.00 77.62 86 TYR A C 1
ATOM 675 O O . TYR A 1 86 ? -3.422 -6.043 -8.829 1.00 77.62 86 TYR A O 1
ATOM 683 N N . THR A 1 87 ? -4.672 -4.549 -9.940 1.00 73.38 87 THR A N 1
ATOM 684 C CA . THR A 1 87 ? -5.707 -4.424 -8.898 1.00 73.38 87 THR A CA 1
ATOM 685 C C . THR A 1 87 ? -6.830 -5.443 -8.996 1.00 73.38 87 THR A C 1
ATOM 687 O O . THR A 1 87 ? -7.610 -5.582 -8.059 1.00 73.38 87 THR A O 1
ATOM 690 N N . ILE A 1 88 ? -6.916 -6.157 -10.118 1.00 74.44 88 ILE A N 1
ATOM 691 C CA . ILE A 1 88 ? -8.038 -7.045 -10.455 1.00 74.44 88 ILE A CA 1
ATOM 692 C C . ILE A 1 88 ? -7.579 -8.504 -10.563 1.00 74.44 88 ILE A C 1
ATOM 694 O O . ILE A 1 88 ? -8.244 -9.337 -11.178 1.00 74.44 88 ILE A O 1
ATOM 698 N N . LEU A 1 89 ? -6.407 -8.820 -10.004 1.00 64.12 89 LEU A N 1
ATOM 699 C CA . LEU A 1 89 ? -5.833 -10.153 -10.109 1.00 64.12 89 LEU A CA 1
ATOM 700 C C . LEU A 1 89 ? -6.693 -11.158 -9.329 1.00 64.12 89 LEU A C 1
ATOM 702 O O . LEU A 1 89 ? -6.979 -10.924 -8.152 1.00 64.12 89 LEU A O 1
ATOM 706 N N . PRO A 1 90 ? -7.093 -12.282 -9.950 1.00 53.00 90 PRO A N 1
ATOM 707 C CA . PRO A 1 90 ? -7.843 -13.316 -9.257 1.00 53.00 90 PRO A CA 1
ATOM 708 C C . PRO A 1 90 ? -7.001 -13.878 -8.103 1.00 53.00 90 PRO A C 1
ATOM 710 O O . PRO A 1 90 ? -5.799 -14.140 -8.250 1.00 53.00 90 PRO A O 1
ATOM 713 N N . THR A 1 91 ? -7.645 -14.014 -6.942 1.00 53.19 91 THR A N 1
ATOM 714 C CA . THR A 1 91 ? -7.030 -14.586 -5.735 1.00 53.19 91 THR A CA 1
ATOM 715 C C . THR A 1 91 ? -6.999 -16.100 -5.816 1.00 53.19 91 THR A C 1
ATOM 717 O O . THR A 1 91 ? -8.058 -16.688 -6.124 1.00 53.19 91 THR A O 1
#

Radius of gyration: 13.27 Å; chains: 1; bounding box: 26×25×41 Å